Protein AF-A0A937KGA3-F1 (afdb_monomer_lite)

Radius of gyration: 34.98 Å; chains: 1; bounding box: 63×60×77 Å

Structure (mmCIF, N/CA/C/O backbone):
data_AF-A0A937KGA3-F1
#
_entry.id   AF-A0A937KGA3-F1
#
loop_
_atom_site.group_PDB
_atom_site.id
_atom_site.type_symbol
_atom_site.label_atom_id
_atom_site.label_alt_id
_atom_site.label_comp_id
_atom_site.label_asym_id
_atom_site.label_entity_id
_atom_site.label_seq_id
_atom_site.pdbx_PDB_ins_code
_atom_site.Cartn_x
_atom_site.Cartn_y
_atom_site.Cartn_z
_atom_site.occupancy
_atom_site.B_iso_or_equiv
_atom_site.auth_seq_id
_atom_site.auth_comp_id
_atom_site.auth_asym_id
_atom_site.auth_a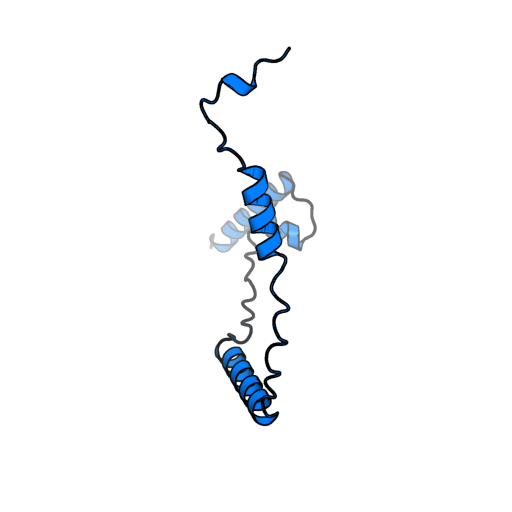tom_id
_atom_site.pdbx_PDB_model_num
ATOM 1 N N . MET A 1 1 ? -32.136 45.386 0.267 1.00 41.00 1 MET A N 1
ATOM 2 C CA . MET A 1 1 ? -32.654 44.241 1.060 1.00 41.00 1 MET A CA 1
ATOM 3 C C . MET A 1 1 ? -32.727 43.016 0.155 1.00 41.00 1 MET A C 1
ATOM 5 O O . MET A 1 1 ? -33.634 42.916 -0.659 1.00 41.00 1 MET A O 1
ATOM 9 N N . ASN A 1 2 ? -31.730 42.130 0.234 1.00 45.72 2 ASN A N 1
ATOM 10 C CA . ASN A 1 2 ? -31.515 41.051 -0.736 1.00 45.72 2 ASN A CA 1
ATOM 11 C C . ASN A 1 2 ? -32.425 39.846 -0.448 1.00 45.72 2 ASN A C 1
ATOM 13 O O . ASN A 1 2 ? -32.185 39.076 0.479 1.00 45.72 2 ASN A O 1
ATOM 17 N N . GLN A 1 3 ? -33.459 39.658 -1.269 1.00 54.62 3 GLN A N 1
ATOM 18 C CA . GLN A 1 3 ? -34.434 38.559 -1.167 1.00 54.62 3 GLN A CA 1
ATOM 19 C C . GLN A 1 3 ? -33.946 37.242 -1.814 1.00 54.62 3 GLN A C 1
ATOM 21 O O . GLN A 1 3 ? -34.737 36.461 -2.340 1.00 54.62 3 GLN A O 1
ATOM 26 N N . HIS A 1 4 ? -32.640 36.961 -1.779 1.00 51.44 4 HIS A N 1
ATOM 27 C CA . HIS A 1 4 ? -32.051 35.803 -2.470 1.00 51.44 4 HIS A CA 1
ATOM 28 C C . HIS A 1 4 ? -32.269 34.451 -1.767 1.00 51.44 4 HIS A C 1
ATOM 30 O O . HIS A 1 4 ? -32.112 33.408 -2.395 1.00 51.44 4 HIS A O 1
ATOM 36 N N . TYR A 1 5 ? -32.694 34.433 -0.501 1.00 54.69 5 TYR A N 1
ATOM 37 C CA . TYR A 1 5 ? -32.910 33.183 0.243 1.00 54.69 5 TYR A CA 1
ATOM 38 C C . TYR A 1 5 ? -34.233 32.471 -0.104 1.00 54.69 5 TYR A C 1
ATOM 40 O O . TYR A 1 5 ? -34.443 31.328 0.293 1.00 54.69 5 TYR A O 1
ATOM 48 N N . LYS A 1 6 ? -35.142 33.124 -0.844 1.00 54.78 6 LYS A N 1
ATOM 49 C CA . LYS A 1 6 ? -36.499 32.611 -1.108 1.00 54.78 6 LYS A CA 1
ATOM 50 C C . LYS A 1 6 ? -36.596 31.696 -2.340 1.00 54.78 6 LYS A C 1
ATOM 52 O O . LYS A 1 6 ? -37.641 31.093 -2.559 1.00 54.78 6 LYS A O 1
ATOM 57 N N . LYS A 1 7 ? -35.531 31.591 -3.149 1.00 56.56 7 LYS A N 1
ATOM 58 C CA . LYS A 1 7 ? -35.585 31.036 -4.517 1.00 56.56 7 LYS A CA 1
ATOM 59 C C . LYS A 1 7 ? -35.223 29.551 -4.653 1.00 56.56 7 LYS A C 1
ATOM 61 O O . LYS A 1 7 ? -35.322 29.022 -5.749 1.00 56.56 7 LYS A O 1
ATOM 66 N N . LEU A 1 8 ? -34.829 28.874 -3.572 1.00 61.16 8 LEU A N 1
ATOM 67 C CA . LEU A 1 8 ? -34.358 27.483 -3.649 1.00 61.16 8 LEU A CA 1
ATOM 68 C C . LEU A 1 8 ? -35.386 26.432 -3.208 1.00 61.16 8 LEU A C 1
ATOM 70 O O 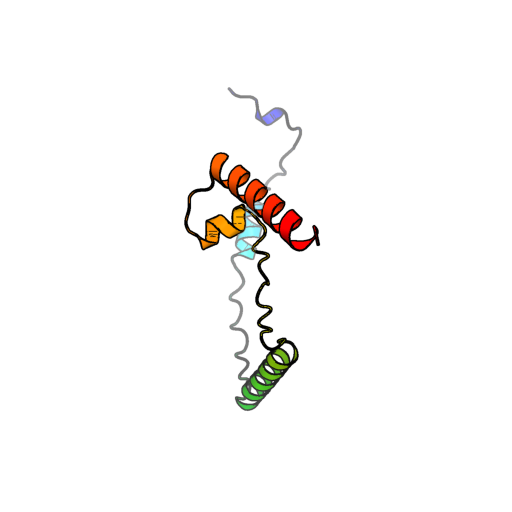. LEU A 1 8 ? -35.084 25.252 -3.285 1.00 61.16 8 LEU A O 1
ATOM 74 N N . GLY A 1 9 ? -36.584 26.807 -2.735 1.00 60.78 9 GLY A N 1
ATOM 75 C CA . GLY A 1 9 ? -37.635 25.846 -2.336 1.00 60.78 9 GLY A CA 1
ATOM 76 C C . GLY A 1 9 ? -37.280 24.916 -1.159 1.00 60.78 9 GLY A C 1
ATOM 77 O O . GLY A 1 9 ? -38.136 24.191 -0.656 1.00 60.78 9 GLY A O 1
ATOM 78 N N . LEU A 1 10 ? -36.040 24.958 -0.675 1.00 69.12 10 LEU A N 1
ATOM 79 C CA . LEU A 1 10 ? -35.532 24.120 0.397 1.00 69.12 10 LEU A CA 1
ATOM 80 C C . LEU A 1 10 ? -35.896 24.739 1.749 1.00 69.12 10 LEU A C 1
ATOM 82 O O . LEU A 1 10 ? -35.309 25.729 2.189 1.00 69.12 10 LEU A O 1
ATOM 86 N N . LYS A 1 11 ? -36.886 24.149 2.423 1.00 75.56 11 LYS A N 1
ATOM 87 C CA . LYS A 1 11 ? -37.189 24.454 3.825 1.00 75.56 11 LYS A CA 1
ATOM 88 C C . LYS A 1 11 ? -36.155 23.749 4.698 1.00 75.56 11 LYS A C 1
ATOM 90 O O . LYS A 1 11 ? -36.211 22.532 4.852 1.00 75.56 11 LYS A O 1
ATOM 95 N N . ILE A 1 12 ? -35.217 24.504 5.269 1.00 76.12 12 ILE A N 1
ATOM 96 C CA . ILE A 1 12 ? -34.294 23.960 6.271 1.00 76.12 12 ILE A CA 1
ATOM 97 C C . ILE A 1 12 ? -35.138 23.513 7.479 1.00 76.12 12 ILE A C 1
ATOM 99 O O . ILE A 1 12 ? -35.918 24.322 7.995 1.00 76.12 12 ILE A O 1
ATOM 103 N N . PRO A 1 13 ? -35.031 22.248 7.927 1.00 80.69 13 PRO A N 1
ATOM 104 C CA . PRO A 1 13 ? -35.755 21.775 9.099 1.00 80.69 13 PRO A CA 1
ATOM 105 C C . PRO A 1 13 ? -35.418 22.618 10.328 1.00 80.69 13 PRO A C 1
ATOM 107 O O . PRO A 1 13 ? -34.267 23.028 10.512 1.00 80.69 13 PRO A O 1
ATOM 110 N N . LYS A 1 14 ? -36.411 22.840 11.198 1.00 81.31 14 LYS A N 1
ATOM 111 C CA . LYS A 1 14 ? -36.164 23.471 12.499 1.00 81.31 14 LYS A CA 1
ATOM 112 C C . LYS A 1 14 ? -35.068 22.686 13.230 1.00 81.31 14 LYS A C 1
ATOM 114 O O . LYS A 1 14 ? -35.053 21.454 13.209 1.00 81.31 14 LYS A O 1
ATOM 119 N N . ASP A 1 15 ? -34.117 23.421 13.798 1.00 85.81 15 ASP A N 1
ATOM 120 C CA . ASP A 1 15 ? -33.012 22.893 14.606 1.00 85.81 15 ASP A CA 1
ATOM 121 C C . ASP A 1 15 ? -31.972 22.042 13.852 1.00 85.81 15 ASP A C 1
ATOM 123 O O . ASP A 1 15 ? -31.163 21.358 14.481 1.00 85.81 15 ASP A O 1
ATOM 127 N N . TYR A 1 16 ? -31.928 22.109 12.512 1.00 87.25 16 TYR A N 1
ATOM 128 C CA . TYR A 1 16 ? -30.939 21.384 11.698 1.00 87.25 16 TYR A CA 1
ATOM 129 C C . TYR A 1 16 ? -29.493 21.630 12.162 1.00 87.25 16 TYR A C 1
ATOM 131 O O . TYR A 1 16 ? -28.736 20.685 12.383 1.00 87.25 16 TYR A O 1
ATOM 139 N N . PHE A 1 17 ? -29.118 22.894 12.370 1.00 88.69 17 PHE A N 1
ATOM 140 C CA . PHE A 1 17 ? -27.762 23.257 12.790 1.00 88.69 17 PHE A CA 1
ATOM 141 C C . PHE A 1 17 ? -27.449 22.831 14.227 1.00 88.69 17 PHE A C 1
ATOM 143 O O . PHE A 1 17 ? -26.324 22.423 14.507 1.00 88.69 17 PHE A O 1
ATOM 150 N N . ILE A 1 18 ? -28.446 22.863 15.116 1.00 88.50 18 ILE A N 1
ATOM 151 C CA . ILE A 1 18 ? -28.297 22.444 16.515 1.00 88.50 18 ILE A CA 1
ATOM 152 C C . ILE A 1 18 ? -28.036 20.936 16.564 1.00 88.50 18 ILE A C 1
ATOM 154 O O . ILE A 1 18 ? -27.015 20.513 17.102 1.00 88.50 18 ILE A O 1
ATOM 158 N N . LYS A 1 19 ? -28.872 20.138 15.885 1.00 89.00 19 LYS A N 1
ATOM 159 C CA . LYS A 1 19 ? -28.703 18.679 15.783 1.00 89.00 19 LYS A CA 1
ATOM 160 C C . LYS A 1 19 ? -27.414 18.281 15.074 1.00 89.00 19 LYS A C 1
ATOM 162 O O . LYS A 1 19 ? -26.791 17.292 15.446 1.00 89.00 19 LYS A O 1
ATOM 167 N N . SER A 1 20 ? -27.022 19.019 14.035 1.00 87.00 20 SER A N 1
ATOM 168 C CA . SER A 1 20 ? -25.754 18.789 13.337 1.00 87.00 20 SER A CA 1
ATOM 169 C C . SER A 1 20 ? -24.573 18.988 14.288 1.00 87.00 20 SER A C 1
ATOM 171 O O . SER A 1 20 ? -23.733 18.100 14.423 1.00 87.00 20 SER A O 1
ATOM 173 N N . ARG A 1 21 ? -24.563 20.105 15.027 1.00 86.81 21 ARG A N 1
ATOM 174 C CA . ARG A 1 21 ? -23.533 20.407 16.024 1.00 86.81 21 ARG A CA 1
ATOM 175 C C . ARG A 1 21 ? -23.485 19.354 17.127 1.00 86.81 21 ARG A C 1
ATOM 177 O O . ARG A 1 21 ? -22.402 18.879 17.437 1.00 86.81 21 ARG A O 1
ATOM 184 N N . GLU A 1 22 ? -24.627 18.958 17.681 1.00 86.69 22 GLU A N 1
ATOM 185 C CA . GLU A 1 22 ? -24.702 17.910 18.708 1.00 86.69 22 GLU A CA 1
ATOM 186 C C . GLU A 1 22 ? -24.168 16.571 18.198 1.00 86.69 22 GLU A C 1
ATOM 188 O O . GLU A 1 22 ? -23.319 15.974 18.848 1.00 86.69 22 GLU A O 1
ATOM 193 N N . LYS A 1 23 ? -24.558 16.140 16.991 1.00 85.50 23 LYS A N 1
ATOM 194 C CA . LYS A 1 23 ? -24.031 14.910 16.372 1.00 85.50 23 LYS A CA 1
ATOM 195 C C . LYS A 1 23 ? -22.523 14.957 16.147 1.00 85.50 23 LYS A C 1
ATOM 197 O O . LYS A 1 23 ? -21.854 13.935 16.284 1.00 85.50 23 LYS A O 1
ATOM 202 N N . ILE A 1 24 ? -21.994 16.112 15.748 1.00 84.69 24 ILE A N 1
ATOM 203 C CA . ILE A 1 24 ? -20.554 16.306 15.558 1.00 84.69 24 ILE A CA 1
ATOM 204 C C . ILE A 1 24 ? -19.846 16.238 16.914 1.00 84.69 24 ILE A C 1
ATOM 206 O O . ILE A 1 24 ? -18.874 15.501 17.047 1.00 84.69 24 ILE A O 1
ATOM 210 N N . LEU A 1 25 ? -20.358 16.932 17.932 1.00 82.81 25 LEU A N 1
ATOM 211 C CA . LEU A 1 25 ? -19.789 16.926 19.279 1.00 82.81 25 LEU A CA 1
ATOM 212 C C . LEU A 1 25 ? -19.855 15.542 19.934 1.00 82.81 25 LEU A C 1
ATOM 214 O O . LEU A 1 25 ? -18.867 15.138 20.532 1.00 82.81 25 LEU A O 1
ATOM 218 N N . ASP A 1 26 ? -20.933 14.780 19.758 1.00 80.75 26 ASP A N 1
ATOM 219 C CA . ASP A 1 26 ? -21.042 13.391 20.233 1.00 80.75 26 ASP A CA 1
ATOM 220 C C . ASP A 1 26 ? -20.032 12.463 19.548 1.00 80.75 26 ASP A C 1
ATOM 222 O O . ASP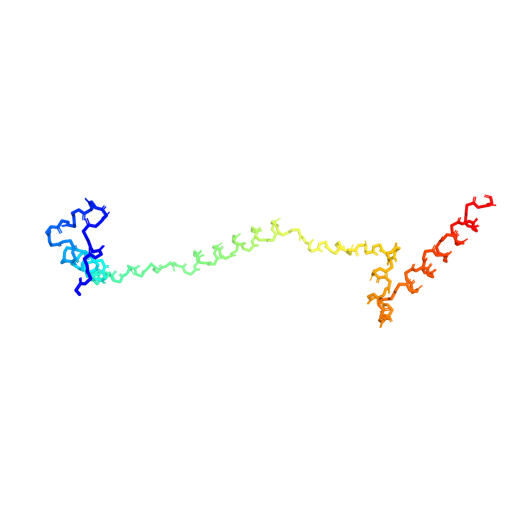 A 1 26 ? -19.454 11.582 20.186 1.00 80.75 26 ASP A O 1
ATOM 226 N N . LYS A 1 27 ? -19.777 12.669 18.249 1.00 77.19 27 LYS A N 1
ATOM 227 C CA . LYS A 1 27 ? -18.743 11.925 17.517 1.00 77.19 27 LYS A CA 1
ATOM 228 C C . LYS A 1 27 ? -17.329 12.317 17.926 1.00 77.19 27 LYS A C 1
ATOM 230 O O . LYS A 1 27 ? -16.460 11.455 17.901 1.00 77.19 27 LYS A O 1
ATOM 235 N N . ILE A 1 28 ? -17.087 13.585 18.259 1.00 74.50 28 ILE A N 1
ATOM 236 C CA . ILE A 1 28 ? -15.779 14.072 18.729 1.00 74.50 28 ILE A CA 1
ATOM 237 C C . ILE A 1 28 ? -15.541 13.637 20.174 1.00 74.50 28 ILE A C 1
ATOM 239 O O . ILE A 1 28 ? -14.428 13.249 20.527 1.00 74.50 28 ILE A O 1
ATOM 243 N N . ASN A 1 29 ? -16.590 13.625 20.995 1.00 61.22 29 ASN A N 1
ATOM 244 C CA . ASN A 1 29 ? -16.585 13.127 22.362 1.00 61.22 29 ASN A CA 1
ATOM 245 C C . ASN A 1 29 ? -16.634 11.594 22.370 1.00 61.22 29 ASN A C 1
ATOM 247 O O . ASN A 1 29 ? -17.434 10.978 23.077 1.00 61.22 29 ASN A O 1
ATOM 251 N N . ILE A 1 30 ? -15.751 10.987 21.563 1.00 59.22 30 ILE A N 1
ATOM 252 C CA . ILE A 1 30 ? -15.328 9.594 21.619 1.00 59.22 30 ILE A CA 1
ATOM 253 C C . ILE A 1 30 ? -15.064 9.321 23.090 1.00 59.22 30 ILE A C 1
ATOM 255 O O . ILE A 1 30 ? -13.995 9.656 23.602 1.00 59.22 30 ILE A O 1
ATOM 259 N N . LYS A 1 31 ? -16.075 8.767 23.775 1.00 58.84 31 LYS A N 1
ATOM 260 C CA . LYS A 1 31 ? -15.996 8.258 25.139 1.00 58.84 31 LYS A CA 1
ATOM 261 C C . LYS A 1 31 ? -14.626 7.643 25.276 1.00 58.84 31 LYS A C 1
ATOM 263 O O . LYS A 1 31 ? -14.399 6.628 24.619 1.00 58.84 31 LYS A O 1
ATOM 268 N N . LYS A 1 32 ? -13.756 8.323 26.041 1.00 59.06 32 LYS A N 1
ATOM 269 C CA . LYS A 1 32 ? -12.380 7.955 26.390 1.00 59.06 32 LYS A CA 1
ATOM 270 C C . LYS A 1 32 ? -12.165 6.500 26.028 1.00 59.06 32 LYS A C 1
ATOM 272 O O . LYS A 1 32 ? -12.577 5.627 26.795 1.00 59.06 32 LYS A O 1
ATOM 277 N N . LYS A 1 33 ? -11.695 6.255 24.798 1.00 57.28 33 LYS A N 1
ATOM 278 C CA . LYS A 1 33 ? -11.570 4.905 24.251 1.00 57.28 33 LYS A CA 1
ATOM 279 C C . LYS A 1 33 ? -10.685 4.209 25.273 1.00 57.28 33 LYS A C 1
ATOM 281 O O . LYS A 1 33 ? -9.533 4.614 25.422 1.00 57.28 33 LYS A O 1
ATOM 286 N N . LYS A 1 34 ? -11.265 3.316 26.095 1.00 62.75 34 LYS A N 1
ATOM 287 C CA . LYS A 1 34 ? -10.519 2.608 27.145 1.00 62.75 34 LYS A CA 1
AT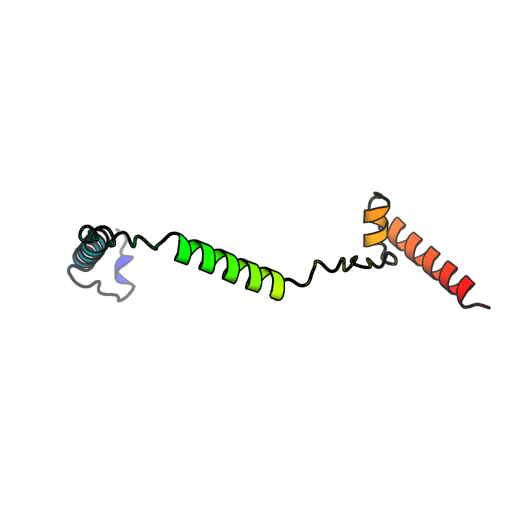OM 288 C C . LYS A 1 34 ? -9.237 2.139 26.469 1.00 62.75 34 LYS A C 1
ATOM 290 O O . LYS A 1 34 ? -9.377 1.596 25.366 1.00 62.75 34 LYS A O 1
ATOM 295 N N . PRO A 1 35 ? -8.046 2.422 27.032 1.00 59.94 35 PRO A N 1
ATOM 296 C CA . PRO A 1 35 ? -6.799 2.094 26.360 1.00 59.94 35 PRO A CA 1
ATOM 297 C C . PRO A 1 35 ? -6.926 0.648 25.913 1.00 59.94 35 PRO A C 1
ATOM 299 O O . PRO A 1 35 ? -7.235 -0.223 26.733 1.00 59.94 35 PRO A O 1
ATOM 302 N N . SER A 1 36 ? -6.857 0.438 24.595 1.00 62.25 36 SER A N 1
ATOM 303 C CA . SER A 1 36 ? -6.980 -0.888 24.009 1.00 62.25 36 SER A CA 1
ATOM 304 C C . SER A 1 36 ? -6.044 -1.778 24.803 1.00 62.25 36 SER A C 1
ATOM 306 O O . SER A 1 36 ? -4.871 -1.424 24.951 1.00 62.25 36 SER A O 1
ATOM 308 N N . LYS A 1 37 ? -6.600 -2.840 25.398 1.00 61.22 37 LYS A N 1
ATOM 309 C CA . LYS A 1 37 ? -5.883 -3.829 26.206 1.00 61.22 37 LYS A CA 1
ATOM 310 C C . LYS A 1 37 ? -4.507 -4.018 25.564 1.00 61.22 37 LYS A C 1
ATOM 312 O O . LYS A 1 37 ? -4.452 -4.350 24.383 1.00 61.22 37 LYS A O 1
ATOM 317 N N . LYS A 1 38 ? -3.423 -3.669 26.273 1.00 62.44 38 LYS A N 1
ATOM 318 C CA . LYS A 1 38 ? -2.067 -3.853 25.743 1.00 62.44 38 LYS A CA 1
ATOM 319 C C . LYS A 1 38 ? -1.927 -5.347 25.474 1.00 62.44 38 LYS A C 1
ATOM 321 O O . LYS A 1 38 ? -1.810 -6.130 26.414 1.00 62.44 38 LYS A O 1
ATOM 326 N N . ASN A 1 39 ? -2.047 -5.742 24.210 1.00 61.16 39 ASN A N 1
ATOM 327 C CA . ASN A 1 39 ? -1.793 -7.108 23.801 1.00 61.16 39 ASN A CA 1
ATOM 328 C C . ASN A 1 39 ? -0.284 -7.289 23.906 1.00 61.16 39 ASN A C 1
ATOM 330 O O . ASN A 1 39 ? 0.469 -6.904 23.015 1.00 61.16 39 ASN A O 1
ATOM 334 N N . ASN A 1 40 ? 0.150 -7.813 25.049 1.00 63.66 40 ASN A N 1
ATOM 335 C CA . ASN A 1 40 ? 1.517 -8.253 25.253 1.00 63.66 40 ASN A CA 1
ATOM 336 C C . ASN A 1 40 ? 1.680 -9.550 24.460 1.00 63.66 40 ASN A C 1
ATOM 338 O O . ASN A 1 40 ? 1.517 -10.645 24.996 1.00 63.66 40 ASN A O 1
ATOM 342 N N . TYR A 1 41 ? 1.907 -9.427 23.155 1.00 65.44 41 TYR A N 1
ATOM 343 C CA . TYR A 1 41 ? 2.312 -10.569 22.353 1.00 65.44 41 TYR A CA 1
ATOM 344 C C . TYR A 1 41 ? 3.665 -11.050 22.871 1.00 65.44 41 TYR A C 1
ATOM 346 O O . TYR A 1 41 ? 4.563 -10.246 23.124 1.00 65.44 41 TYR A O 1
ATOM 354 N N . SER A 1 42 ? 3.794 -12.361 23.075 1.00 73.19 42 SER A N 1
ATOM 355 C CA . SER A 1 42 ? 5.077 -12.943 23.462 1.00 73.19 42 SER A CA 1
ATOM 356 C C . SER A 1 42 ? 6.118 -12.618 22.392 1.00 73.19 42 SER A C 1
ATOM 358 O O . SER A 1 42 ? 5.812 -12.663 21.199 1.00 73.19 42 SER A O 1
ATOM 360 N N . TYR A 1 43 ? 7.347 -12.317 22.814 1.00 78.56 43 TYR A N 1
ATOM 361 C CA . TYR A 1 43 ? 8.467 -11.999 21.924 1.00 78.56 43 TYR A CA 1
ATOM 362 C C . TYR A 1 43 ? 8.637 -13.049 20.811 1.00 78.56 43 TYR A C 1
ATOM 364 O O . TYR A 1 43 ? 8.879 -12.705 19.657 1.00 78.56 43 TYR A O 1
ATOM 372 N N . TYR A 1 44 ? 8.381 -14.320 21.132 1.00 83.25 44 TYR A N 1
ATOM 373 C CA . TYR A 1 44 ? 8.414 -15.428 20.178 1.00 83.25 44 TYR A CA 1
ATOM 374 C C . TYR A 1 44 ? 7.381 -15.303 19.049 1.00 83.25 44 TYR A C 1
ATOM 376 O O . TYR A 1 44 ? 7.699 -15.604 17.902 1.00 83.25 44 TYR A O 1
ATOM 384 N N . PHE A 1 45 ? 6.167 -14.818 19.335 1.00 82.06 45 PHE A N 1
ATOM 385 C CA . PHE A 1 45 ? 5.152 -14.599 18.296 1.00 82.06 45 PHE A CA 1
ATOM 386 C C . PHE A 1 45 ? 5.545 -13.461 17.354 1.00 82.06 45 PHE A C 1
ATOM 388 O O . PHE A 1 45 ? 5.334 -13.567 16.150 1.00 82.06 45 PHE A O 1
ATOM 395 N N . LEU A 1 46 ? 6.153 -12.397 17.886 1.00 84.81 46 LEU A N 1
ATOM 396 C CA . LEU A 1 46 ? 6.649 -11.287 17.071 1.00 84.81 46 LEU A CA 1
ATOM 397 C C . LEU A 1 46 ? 7.822 -11.723 16.184 1.00 84.81 46 LEU A C 1
ATOM 399 O O . LEU A 1 46 ? 7.858 -11.373 15.008 1.00 84.81 46 LEU A O 1
ATOM 403 N N . ALA A 1 47 ? 8.736 -12.535 16.720 1.00 88.25 47 ALA A N 1
ATOM 404 C CA . ALA A 1 47 ? 9.853 -13.088 15.960 1.00 88.25 47 ALA A CA 1
ATOM 405 C C . ALA A 1 47 ? 9.377 -14.004 14.820 1.00 88.25 47 ALA A C 1
ATOM 407 O O . ALA A 1 47 ? 9.835 -13.864 13.688 1.00 88.25 47 ALA A O 1
ATOM 408 N N . MET A 1 48 ? 8.413 -14.894 15.085 1.00 88.56 48 MET A N 1
ATOM 409 C CA . MET A 1 48 ? 7.849 -15.759 14.042 1.00 88.56 48 MET A CA 1
ATOM 410 C C . MET A 1 48 ? 7.096 -14.967 12.972 1.00 88.56 48 MET A C 1
ATOM 412 O O . MET A 1 48 ? 7.222 -15.274 11.789 1.00 88.56 48 MET A O 1
ATOM 416 N N . ALA A 1 49 ? 6.364 -13.917 13.356 1.00 90.62 49 ALA A N 1
ATOM 417 C CA . ALA A 1 49 ? 5.702 -13.038 12.396 1.00 90.62 49 ALA A CA 1
ATOM 418 C C . ALA A 1 49 ? 6.711 -12.308 11.494 1.00 90.62 49 ALA A C 1
ATOM 420 O O . ALA A 1 49 ? 6.500 -12.224 10.288 1.00 90.62 49 ALA A O 1
ATOM 421 N N . ALA A 1 50 ? 7.824 -11.826 12.053 1.00 89.69 50 ALA A N 1
ATOM 422 C CA . ALA A 1 50 ? 8.876 -11.166 11.283 1.00 89.69 50 ALA A CA 1
ATOM 423 C C . ALA A 1 50 ? 9.538 -12.114 10.269 1.00 89.69 50 ALA A C 1
ATOM 425 O O . ALA A 1 50 ? 9.730 -11.730 9.117 1.00 89.69 50 ALA A O 1
ATOM 426 N N . LEU A 1 51 ? 9.826 -13.360 10.668 1.00 92.75 51 LEU A N 1
ATOM 427 C CA . LEU A 1 51 ? 10.357 -14.381 9.758 1.00 92.75 51 LEU A CA 1
ATOM 428 C C . LEU A 1 51 ? 9.370 -14.717 8.638 1.00 92.75 51 LEU A C 1
ATOM 430 O O . LEU A 1 51 ? 9.772 -14.817 7.484 1.00 92.75 51 LEU A O 1
ATOM 434 N N . PHE A 1 52 ? 8.084 -14.850 8.964 1.00 91.94 52 PHE A N 1
ATOM 435 C CA . PHE A 1 52 ? 7.046 -15.132 7.975 1.00 91.94 52 PHE A CA 1
ATOM 436 C C . PHE A 1 52 ? 6.910 -13.998 6.952 1.00 91.94 52 PHE A C 1
ATOM 438 O O . PHE A 1 52 ? 6.923 -14.249 5.752 1.00 91.94 52 PHE A O 1
ATOM 445 N N . ILE A 1 53 ? 6.846 -12.747 7.415 1.00 90.12 53 ILE A N 1
ATOM 446 C CA . ILE A 1 53 ? 6.778 -11.571 6.537 1.00 90.12 53 ILE A CA 1
ATOM 447 C C . ILE A 1 53 ? 8.038 -11.474 5.671 1.00 90.12 53 ILE A C 1
ATOM 449 O O . ILE A 1 53 ? 7.930 -11.253 4.470 1.00 90.12 53 ILE A O 1
ATOM 453 N N . GLY A 1 54 ? 9.223 -11.686 6.250 1.00 87.69 54 GLY A N 1
ATOM 454 C CA . GLY A 1 54 ? 10.480 -11.700 5.501 1.00 87.69 54 GLY A CA 1
ATOM 455 C C . GLY A 1 54 ? 10.517 -12.791 4.429 1.00 87.69 54 GLY A C 1
ATOM 456 O O . GLY A 1 54 ? 10.940 -12.525 3.312 1.00 87.69 54 GLY A O 1
ATOM 457 N N . ALA A 1 55 ? 10.020 -13.991 4.734 1.00 86.25 55 ALA A N 1
ATOM 458 C CA . ALA A 1 55 ? 9.946 -15.091 3.776 1.00 86.25 55 ALA A CA 1
ATOM 459 C C . ALA A 1 55 ? 8.971 -14.801 2.627 1.00 86.25 55 ALA A C 1
ATOM 461 O O . ALA A 1 55 ? 9.311 -15.067 1.481 1.00 86.25 55 ALA A O 1
ATOM 462 N N . VAL A 1 56 ? 7.800 -14.221 2.913 1.00 85.00 56 VAL A N 1
ATOM 463 C CA . VAL A 1 56 ? 6.836 -13.800 1.879 1.00 85.00 56 VAL A CA 1
ATOM 464 C C . VAL A 1 56 ? 7.438 -12.708 1.001 1.00 85.00 56 VAL A C 1
ATOM 466 O O . VAL A 1 56 ? 7.398 -12.823 -0.215 1.00 85.00 56 VAL A O 1
ATOM 469 N N . ILE A 1 57 ? 8.072 -11.694 1.598 1.00 81.50 57 ILE A N 1
ATOM 470 C CA . ILE A 1 57 ? 8.738 -10.627 0.841 1.00 81.50 57 ILE A CA 1
ATOM 471 C C . ILE A 1 57 ? 9.840 -11.200 -0.047 1.00 81.50 57 ILE A C 1
ATOM 473 O O . ILE A 1 57 ? 9.916 -10.806 -1.197 1.00 81.50 57 ILE A O 1
ATOM 477 N N . LEU A 1 58 ? 10.672 -12.120 0.448 1.00 78.31 58 LEU A N 1
ATOM 478 C CA . LEU A 1 58 ? 11.741 -12.737 -0.346 1.00 78.31 58 LEU A CA 1
ATOM 479 C C . LEU A 1 58 ? 11.223 -13.696 -1.422 1.00 78.31 58 LEU A C 1
ATOM 481 O O . LEU A 1 58 ? 11.881 -13.860 -2.442 1.00 78.31 58 LEU A O 1
ATOM 485 N N . TYR A 1 59 ? 10.084 -14.345 -1.188 1.00 77.38 59 TYR A N 1
ATOM 486 C CA . TYR A 1 59 ? 9.452 -15.234 -2.158 1.00 77.38 59 TYR A CA 1
ATOM 487 C C . TYR A 1 59 ? 8.761 -14.452 -3.282 1.00 77.38 59 TYR A C 1
ATOM 489 O O . TYR A 1 59 ? 8.877 -14.824 -4.446 1.00 77.38 59 TYR A O 1
ATOM 497 N N . ASP A 1 60 ? 8.081 -13.357 -2.934 1.00 68.25 60 ASP A N 1
ATOM 498 C CA . ASP A 1 60 ? 7.351 -12.504 -3.876 1.00 68.25 60 ASP A CA 1
ATOM 499 C C . ASP A 1 60 ? 8.224 -11.406 -4.496 1.00 68.25 60 ASP A C 1
ATOM 501 O O . ASP A 1 60 ? 7.804 -10.787 -5.473 1.00 68.25 60 ASP A O 1
ATOM 505 N N . PHE A 1 61 ? 9.424 -11.135 -3.967 1.00 60.44 61 PHE A N 1
ATOM 506 C CA . PHE A 1 61 ? 10.383 -10.283 -4.663 1.00 60.44 61 PHE A CA 1
ATOM 507 C C . PHE A 1 61 ? 10.950 -11.076 -5.839 1.00 60.44 61 PHE A C 1
ATOM 509 O O . PHE A 1 61 ? 11.744 -11.997 -5.616 1.00 60.44 61 PHE A O 1
ATOM 516 N N . PRO A 1 62 ? 10.652 -10.707 -7.100 1.00 61.31 62 PRO A N 1
ATOM 517 C CA . PRO A 1 62 ? 11.583 -11.036 -8.154 1.00 61.31 62 PRO A CA 1
ATOM 518 C C . PRO A 1 62 ? 12.888 -10.360 -7.737 1.00 61.31 62 PRO A C 1
ATOM 520 O O . PRO A 1 62 ? 12.948 -9.134 -7.613 1.00 61.31 62 PRO A O 1
ATOM 523 N N . PHE A 1 63 ? 13.899 -11.171 -7.416 1.00 56.72 63 PHE A N 1
ATOM 524 C CA . PHE A 1 63 ? 15.291 -10.746 -7.344 1.00 56.72 63 PHE A CA 1
ATOM 525 C C . PHE A 1 63 ? 15.475 -9.712 -8.442 1.00 56.72 63 PHE A C 1
ATOM 527 O O . PHE A 1 63 ? 15.131 -10.050 -9.572 1.00 56.72 63 PHE A O 1
ATOM 534 N N . ILE A 1 64 ? 15.837 -8.472 -8.078 1.00 56.22 64 ILE A N 1
ATOM 535 C CA . ILE A 1 64 ? 15.916 -7.315 -8.977 1.00 56.22 64 ILE A CA 1
ATOM 536 C C . ILE A 1 64 ? 16.518 -7.818 -10.278 1.00 56.22 64 ILE A C 1
ATOM 538 O O . ILE A 1 64 ? 17.726 -8.021 -10.374 1.00 56.22 64 ILE A O 1
ATOM 542 N N . ASN A 1 65 ? 15.652 -8.106 -11.251 1.00 54.44 65 ASN A N 1
ATOM 543 C CA . ASN A 1 65 ? 16.109 -8.260 -12.599 1.00 54.44 65 ASN A CA 1
ATOM 544 C C . ASN A 1 65 ? 16.581 -6.848 -12.859 1.00 54.44 65 ASN A C 1
ATOM 546 O O . ASN A 1 65 ? 15.778 -5.911 -12.916 1.00 54.44 65 ASN A O 1
ATOM 550 N N . GLU A 1 66 ? 17.891 -6.694 -12.966 1.00 57.69 66 GLU A N 1
ATOM 551 C CA . GLU A 1 66 ? 18.452 -5.749 -13.901 1.00 57.69 66 GLU A CA 1
ATOM 552 C C . GLU A 1 66 ? 17.863 -6.116 -15.271 1.00 57.69 66 GLU A C 1
ATOM 554 O O . GLU A 1 66 ? 18.530 -6.633 -16.158 1.00 57.69 66 GLU A O 1
ATOM 559 N N . ASN A 1 67 ? 16.570 -5.849 -15.463 1.00 55.50 67 ASN A N 1
ATOM 560 C CA . ASN A 1 67 ? 16.085 -5.380 -16.729 1.00 55.50 67 ASN A CA 1
ATOM 561 C C . ASN A 1 67 ? 16.807 -4.046 -16.857 1.00 55.50 67 ASN A C 1
ATOM 563 O O . ASN A 1 67 ? 16.274 -2.998 -16.485 1.00 55.50 67 ASN A O 1
ATOM 567 N N . LEU A 1 68 ? 18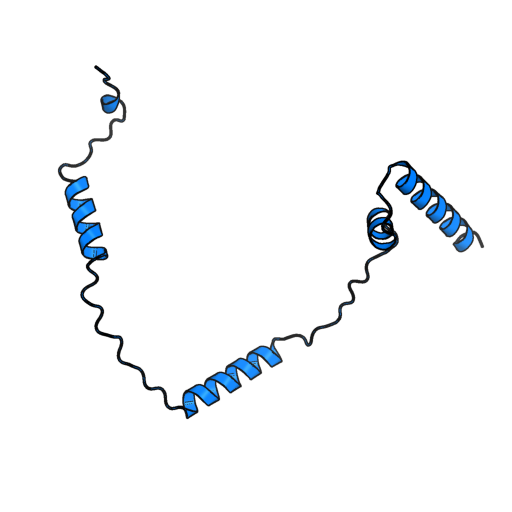.073 -4.117 -17.282 1.00 58.50 68 LEU A N 1
ATOM 568 C CA . LEU A 1 68 ? 18.705 -3.058 -18.028 1.00 58.50 68 LEU A CA 1
ATOM 569 C C . LEU A 1 68 ? 17.619 -2.671 -19.012 1.00 58.50 68 LEU A C 1
ATOM 571 O O . LEU A 1 68 ? 17.210 -3.482 -19.843 1.00 58.50 68 LEU A O 1
ATOM 575 N N . ILE A 1 69 ? 17.014 -1.510 -18.778 1.00 60.50 69 ILE A N 1
ATOM 576 C CA . ILE A 1 69 ? 16.115 -0.934 -19.752 1.00 60.50 69 ILE A CA 1
ATOM 577 C C . ILE A 1 69 ? 17.028 -0.826 -20.963 1.00 60.50 69 ILE A C 1
ATOM 579 O O . ILE A 1 69 ? 17.997 -0.070 -20.930 1.00 60.50 69 ILE A O 1
ATOM 583 N N . GLU A 1 70 ? 16.827 -1.697 -21.945 1.00 60.19 70 GLU A N 1
ATOM 584 C CA . GLU A 1 70 ? 17.548 -1.634 -23.201 1.00 60.19 70 GLU A CA 1
ATOM 585 C C . GLU A 1 70 ? 16.968 -0.400 -23.880 1.00 60.19 70 GLU A C 1
ATOM 587 O O . GLU A 1 70 ? 15.923 -0.437 -24.530 1.00 60.19 70 GLU A O 1
ATOM 592 N N . ILE A 1 71 ? 17.530 0.755 -23.520 1.00 62.59 71 ILE A N 1
ATOM 593 C CA . ILE A 1 71 ? 17.106 2.029 -24.060 1.00 62.59 71 ILE A CA 1
ATOM 594 C C . ILE A 1 71 ? 17.586 1.997 -25.500 1.00 62.59 71 ILE A C 1
ATOM 596 O O . ILE A 1 71 ? 18.787 2.073 -25.756 1.00 62.59 71 ILE A O 1
ATOM 600 N N . ASP A 1 72 ? 16.640 1.851 -26.422 1.00 65.25 72 ASP A N 1
ATOM 601 C CA . ASP A 1 72 ? 16.914 1.965 -27.843 1.00 65.25 72 ASP A CA 1
ATOM 602 C C . ASP A 1 72 ? 17.473 3.366 -28.119 1.00 65.25 72 ASP A C 1
ATOM 604 O O . ASP A 1 72 ? 16.760 4.376 -28.079 1.00 65.25 72 ASP A O 1
ATOM 608 N N . SER A 1 73 ? 18.785 3.428 -28.335 1.00 65.56 73 SER A N 1
ATOM 609 C CA . SER A 1 73 ? 19.504 4.658 -28.641 1.00 65.56 73 SER A CA 1
ATOM 610 C C . SER A 1 73 ? 19.224 5.158 -30.057 1.00 65.56 73 SER A C 1
ATOM 612 O O . SER A 1 73 ? 19.657 6.257 -30.394 1.00 65.56 73 SER A O 1
ATOM 614 N N . ASN A 1 74 ? 18.466 4.417 -30.876 1.00 73.56 74 ASN A N 1
ATOM 615 C CA . ASN A 1 74 ? 18.053 4.828 -32.222 1.00 73.56 74 ASN A CA 1
ATOM 616 C C . ASN A 1 74 ? 16.867 5.806 -32.200 1.00 73.56 74 ASN A C 1
ATOM 618 O O . ASN A 1 74 ? 15.980 5.770 -33.051 1.00 73.56 74 ASN A O 1
ATOM 622 N N . SER A 1 75 ? 16.842 6.692 -31.211 1.00 79.19 75 SER A N 1
ATOM 623 C CA . SER A 1 75 ? 15.877 7.775 -31.108 1.00 79.19 75 SER A CA 1
ATOM 624 C C . SER A 1 75 ? 16.635 9.084 -30.932 1.00 79.19 75 SER A C 1
ATOM 626 O O . SER A 1 75 ? 17.444 9.171 -30.005 1.00 79.19 75 SER A O 1
ATOM 628 N N . PRO A 1 76 ? 16.336 10.124 -31.734 1.00 76.31 76 PRO A N 1
ATOM 629 C CA . PRO A 1 76 ? 17.020 11.413 -31.633 1.00 76.31 76 PRO A CA 1
ATOM 630 C C . PRO A 1 76 ? 16.842 12.050 -30.247 1.00 76.31 76 PRO A C 1
ATOM 632 O O . PRO A 1 76 ? 17.695 12.783 -29.770 1.00 76.31 76 PRO A O 1
ATOM 635 N N . ILE A 1 77 ? 15.741 11.737 -29.556 1.00 81.50 77 ILE A N 1
ATOM 636 C CA . ILE A 1 77 ? 15.459 12.240 -28.205 1.00 81.50 77 ILE A CA 1
ATOM 637 C C . ILE A 1 77 ? 16.369 11.555 -27.175 1.00 81.50 77 ILE A C 1
ATOM 639 O O . ILE A 1 77 ? 16.871 12.183 -26.242 1.00 81.50 77 ILE A O 1
ATOM 643 N N . ILE A 1 78 ? 16.587 10.251 -27.331 1.00 81.12 78 ILE A N 1
ATOM 644 C CA . ILE A 1 78 ? 17.443 9.481 -26.429 1.00 81.12 78 ILE A CA 1
ATOM 645 C C . ILE A 1 78 ? 18.914 9.811 -26.685 1.00 81.12 78 ILE A C 1
ATOM 647 O O . ILE A 1 78 ? 19.665 9.978 -25.725 1.00 81.12 78 ILE A O 1
ATOM 651 N N . SER A 1 79 ? 19.317 9.963 -27.949 1.00 74.94 79 SER A N 1
ATOM 652 C CA . SER A 1 79 ? 20.691 10.320 -28.304 1.00 74.94 79 SER A CA 1
ATOM 653 C C . SER A 1 79 ? 21.083 11.677 -27.720 1.00 74.94 79 SER A C 1
ATOM 655 O O . SER A 1 79 ? 22.137 11.757 -27.096 1.00 74.94 79 SER A O 1
ATOM 657 N N . THR A 1 80 ? 20.208 12.691 -27.776 1.00 77.81 80 THR A N 1
ATOM 658 C CA . THR A 1 80 ? 20.465 13.991 -27.122 1.00 77.81 80 THR A CA 1
ATOM 659 C C . THR A 1 80 ? 20.576 13.906 -25.607 1.00 77.81 80 THR A C 1
ATOM 661 O O . THR A 1 80 ? 21.394 14.591 -24.999 1.00 77.81 80 THR A O 1
ATOM 664 N N . LEU A 1 81 ? 19.769 13.052 -24.968 1.00 79.19 81 LEU A N 1
ATOM 665 C CA . LEU A 1 81 ? 19.828 12.859 -23.518 1.00 79.19 81 LEU A CA 1
ATOM 666 C C . LEU A 1 81 ? 21.162 12.234 -23.086 1.00 79.19 81 LEU A C 1
ATOM 668 O O . LEU A 1 81 ? 21.629 12.509 -21.983 1.00 79.19 81 LEU A O 1
ATOM 672 N N . ILE A 1 82 ? 21.765 11.408 -23.946 1.00 80.25 82 ILE A N 1
ATOM 673 C CA . ILE A 1 82 ? 23.065 10.771 -23.710 1.00 80.25 82 ILE A CA 1
ATOM 674 C C . ILE A 1 82 ? 24.223 11.712 -24.076 1.00 80.25 82 ILE A C 1
ATOM 676 O O . ILE A 1 82 ? 25.187 11.791 -23.314 1.00 80.25 82 ILE A O 1
ATOM 680 N N . SER A 1 83 ? 24.152 12.423 -25.209 1.0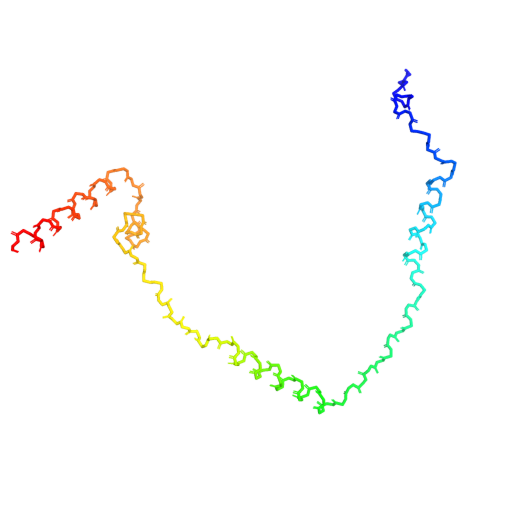0 78.88 83 SER A N 1
ATOM 681 C CA . SER A 1 83 ? 25.216 13.334 -25.663 1.00 78.88 83 SER A CA 1
ATOM 682 C C . SER A 1 83 ? 25.267 14.636 -24.859 1.00 78.88 83 SER A C 1
ATOM 684 O O . SER A 1 83 ? 26.320 15.268 -24.778 1.00 78.88 83 SER A O 1
ATOM 686 N N . GLY A 1 84 ? 24.158 15.014 -24.213 1.00 74.44 84 GLY A N 1
ATOM 687 C CA . GLY A 1 84 ? 24.030 16.278 -23.488 1.00 74.44 84 GLY A CA 1
ATOM 688 C C . GLY A 1 84 ? 23.868 17.489 -24.409 1.00 74.44 84 GLY A C 1
ATOM 689 O O . GLY A 1 84 ? 24.023 18.621 -23.954 1.00 74.44 84 GLY A O 1
ATOM 690 N N . GLU A 1 85 ? 23.578 17.258 -25.688 1.00 74.69 85 GLU A N 1
ATOM 691 C CA . GLU A 1 85 ? 23.321 18.299 -26.681 1.00 74.69 85 GLU A CA 1
ATOM 692 C C . GLU A 1 85 ? 21.860 18.759 -26.627 1.00 74.69 85 GLU A C 1
ATOM 694 O O . GLU A 1 85 ? 20.950 18.012 -26.256 1.00 74.69 85 GLU A O 1
ATOM 699 N N . GLU A 1 86 ? 21.621 20.020 -26.985 1.00 77.62 86 GLU A N 1
ATOM 700 C CA . GLU A 1 86 ? 20.269 20.571 -27.032 1.00 77.62 86 GLU A CA 1
ATOM 701 C C . GLU A 1 86 ? 19.497 20.010 -28.234 1.00 77.62 86 GLU A C 1
ATOM 703 O O . GLU A 1 86 ? 19.983 20.018 -29.364 1.00 77.62 86 GLU A O 1
ATOM 708 N N . ILE A 1 87 ? 18.261 19.556 -27.996 1.00 83.38 87 ILE A N 1
ATOM 709 C CA . ILE A 1 87 ? 17.369 19.081 -29.060 1.00 83.38 87 ILE A CA 1
ATOM 710 C C . ILE A 1 87 ? 16.953 20.275 -29.923 1.00 83.38 87 ILE A C 1
ATOM 712 O O . ILE A 1 87 ? 16.150 21.108 -29.494 1.00 83.38 87 ILE A O 1
ATOM 716 N N . THR A 1 88 ? 17.464 20.330 -31.151 1.00 86.62 88 THR A N 1
ATOM 717 C CA . THR A 1 88 ? 17.059 21.291 -32.184 1.00 86.62 88 THR A CA 1
ATOM 718 C C . THR A 1 88 ? 16.514 20.565 -33.411 1.00 86.62 88 THR A C 1
ATOM 720 O O . THR A 1 88 ? 16.802 19.389 -33.639 1.00 86.62 88 THR A O 1
ATOM 723 N N . ASP A 1 89 ? 15.730 21.271 -34.226 1.00 83.06 89 ASP A N 1
ATOM 724 C CA . ASP A 1 89 ? 15.208 20.715 -35.481 1.00 83.06 89 ASP A CA 1
ATOM 725 C C . ASP A 1 89 ? 16.347 20.277 -36.421 1.00 83.06 89 ASP A C 1
ATOM 727 O O . ASP A 1 89 ? 16.232 19.262 -37.103 1.00 83.06 89 ASP A O 1
ATOM 731 N N . GLU A 1 90 ? 17.464 21.010 -36.414 1.00 83.31 90 GLU A N 1
ATOM 732 C CA . GLU A 1 90 ? 18.670 20.699 -37.189 1.00 83.31 90 GLU A CA 1
ATOM 733 C C . GLU A 1 90 ? 19.308 19.378 -36.740 1.00 83.31 90 GLU A C 1
ATOM 735 O O . GLU A 1 90 ? 19.542 18.501 -37.570 1.00 83.31 90 GLU A O 1
ATOM 740 N N . TYR A 1 91 ? 19.463 19.182 -35.427 1.00 84.31 91 TYR A N 1
ATOM 741 C CA . TYR A 1 91 ? 19.995 17.945 -34.854 1.00 84.31 91 TYR A CA 1
ATOM 742 C C . TYR A 1 91 ? 19.137 16.718 -35.203 1.00 84.31 91 TYR A C 1
ATOM 744 O O . TYR A 1 91 ? 19.649 15.657 -35.559 1.00 84.31 91 TYR A O 1
ATOM 752 N N . ILE A 1 92 ? 17.807 16.850 -35.134 1.00 84.12 92 ILE A N 1
ATOM 753 C CA . ILE A 1 92 ? 16.888 15.749 -35.460 1.00 84.12 92 ILE A CA 1
ATOM 754 C C . ILE A 1 92 ? 17.035 15.343 -36.934 1.00 84.12 92 ILE A C 1
ATOM 756 O O . ILE A 1 92 ? 17.027 14.152 -37.252 1.00 84.12 92 ILE A O 1
ATOM 760 N N . ILE A 1 93 ? 17.164 16.318 -37.838 1.00 85.44 93 ILE A N 1
ATOM 761 C CA . ILE A 1 93 ? 17.332 16.070 -39.276 1.00 85.44 93 ILE A CA 1
ATOM 762 C C . ILE A 1 93 ? 18.677 15.393 -39.559 1.00 85.44 93 ILE A C 1
ATOM 764 O O . ILE A 1 93 ? 18.723 14.450 -40.355 1.00 85.44 93 ILE A O 1
ATOM 768 N N . GLU A 1 94 ? 19.751 15.837 -38.909 1.00 83.62 94 GLU A N 1
ATOM 769 C CA . GLU A 1 94 ? 21.086 15.246 -39.030 1.00 83.62 94 GLU A CA 1
ATOM 770 C C . GLU A 1 94 ? 21.087 13.779 -38.578 1.00 83.62 94 GLU A C 1
ATOM 772 O O . GLU A 1 94 ? 21.463 12.902 -39.355 1.00 83.62 94 GLU A O 1
ATOM 777 N N . PHE A 1 95 ? 20.517 13.481 -37.407 1.00 84.19 95 PHE A N 1
ATOM 778 C CA . PHE A 1 95 ? 20.395 12.118 -36.879 1.00 84.19 95 PHE A CA 1
ATOM 779 C C . PHE A 1 95 ? 19.658 11.159 -37.833 1.00 84.19 95 PHE A C 1
ATOM 781 O O . PHE A 1 95 ? 20.091 10.026 -38.079 1.00 84.19 95 PHE A O 1
ATOM 788 N N . TYR A 1 96 ? 18.530 11.592 -38.409 1.00 84.56 96 TYR A N 1
ATOM 789 C CA . TYR A 1 96 ? 17.803 10.766 -39.379 1.00 84.56 96 TYR A CA 1
ATOM 790 C C . TYR A 1 96 ? 18.551 10.619 -40.707 1.00 84.56 96 TYR A C 1
ATOM 792 O O . TYR A 1 96 ? 18.482 9.565 -41.334 1.00 84.56 96 TYR A O 1
ATOM 800 N N . SER A 1 97 ? 19.290 11.642 -41.129 1.00 84.69 97 SER A N 1
ATOM 801 C CA . SER A 1 97 ? 20.098 11.575 -42.348 1.00 84.69 97 SER A CA 1
ATOM 802 C C . SER A 1 97 ? 21.259 10.592 -42.185 1.00 84.69 97 SER A C 1
ATOM 804 O O . SER A 1 97 ? 21.475 9.748 -43.053 1.00 84.69 97 SER A O 1
ATOM 806 N N . GLU A 1 98 ? 21.959 10.632 -41.051 1.00 81.25 98 GLU A N 1
ATOM 807 C CA . GLU A 1 98 ? 23.043 9.697 -40.738 1.00 81.25 98 GLU A CA 1
ATOM 808 C C . GLU A 1 98 ? 22.544 8.260 -40.577 1.00 81.25 98 GLU A C 1
ATOM 810 O O . GLU A 1 98 ? 23.147 7.335 -41.124 1.00 81.25 98 GLU A O 1
ATOM 815 N N . SER A 1 99 ? 21.420 8.050 -39.884 1.00 77.62 99 SER A N 1
ATOM 816 C CA . SER A 1 99 ? 20.837 6.709 -39.739 1.00 77.62 99 SER A CA 1
ATOM 817 C C . SER A 1 99 ? 20.374 6.117 -41.074 1.00 77.62 99 SER A C 1
ATOM 819 O O . SER A 1 99 ? 20.572 4.922 -41.301 1.00 77.62 99 SER A O 1
ATOM 821 N N . LEU A 1 100 ? 19.833 6.926 -41.993 1.00 76.19 100 LEU A N 1
ATOM 822 C CA . LEU A 1 100 ? 19.498 6.490 -43.354 1.00 76.19 100 LEU A CA 1
ATOM 823 C C . LEU A 1 100 ? 20.745 6.080 -44.147 1.00 76.19 100 LEU A C 1
ATOM 825 O O . LEU A 1 100 ? 20.746 5.012 -44.759 1.00 76.19 100 LEU A O 1
ATOM 829 N N . VAL A 1 101 ? 21.817 6.876 -44.089 1.00 76.56 101 VAL A N 1
ATOM 830 C CA . VAL A 1 101 ? 23.097 6.561 -44.748 1.00 76.56 101 VAL A CA 1
ATOM 831 C C . VAL A 1 101 ? 23.714 5.281 -44.175 1.00 76.56 101 VAL A C 1
ATOM 833 O O . VAL A 1 101 ? 24.141 4.406 -44.927 1.00 76.56 101 VAL A O 1
ATOM 836 N N . LEU A 1 102 ? 23.729 5.125 -42.851 1.00 68.44 102 LEU A N 1
ATOM 837 C CA . LEU A 1 102 ? 24.224 3.916 -42.186 1.00 68.44 102 LEU A CA 1
ATOM 838 C C . LEU A 1 102 ? 23.401 2.680 -42.564 1.00 68.44 102 LEU A C 1
ATOM 840 O O . LEU A 1 102 ? 23.971 1.612 -42.794 1.00 68.44 102 LEU A O 1
ATOM 844 N N . ASN A 1 103 ? 22.081 2.824 -42.679 1.00 67.81 103 ASN A N 1
ATOM 845 C CA . ASN A 1 103 ? 21.193 1.752 -43.113 1.00 67.81 103 ASN A CA 1
ATOM 846 C C . ASN A 1 103 ? 21.443 1.354 -44.579 1.00 67.81 103 ASN A C 1
ATOM 848 O O . ASN A 1 103 ? 21.481 0.164 -44.888 1.00 67.81 103 ASN A O 1
ATOM 852 N N . GLU A 1 104 ? 21.676 2.315 -45.475 1.00 67.00 104 GLU A N 1
ATOM 853 C CA . GLU A 1 104 ? 22.043 2.032 -46.870 1.00 67.00 104 GLU A CA 1
ATOM 854 C C . GLU A 1 104 ? 23.397 1.319 -46.988 1.00 67.00 104 GLU A C 1
ATOM 856 O O . GLU A 1 104 ? 23.530 0.392 -47.784 1.00 67.00 104 GLU A O 1
ATOM 861 N N . ILE A 1 105 ? 24.388 1.678 -46.168 1.00 64.75 105 ILE A N 1
ATOM 862 C CA . ILE A 1 105 ? 25.701 1.010 -46.162 1.00 64.75 105 ILE A CA 1
ATOM 863 C C . ILE A 1 105 ? 25.595 -0.431 -45.632 1.00 64.75 105 ILE A C 1
ATOM 865 O O . ILE A 1 105 ? 26.273 -1.319 -46.146 1.00 64.75 105 ILE A O 1
ATOM 869 N N . TYR A 1 106 ? 24.747 -0.683 -44.630 1.00 56.94 106 TYR A N 1
ATOM 870 C CA . TYR A 1 106 ? 24.579 -2.015 -44.032 1.00 56.94 106 TYR A CA 1
ATOM 871 C C . TYR A 1 106 ? 23.686 -2.967 -44.844 1.00 56.94 106 TYR A C 1
ATOM 873 O O . TYR A 1 106 ? 23.912 -4.175 -44.798 1.00 56.94 106 TYR A O 1
ATOM 881 N N . PHE A 1 107 ? 22.690 -2.459 -45.579 1.00 56.03 107 PHE A N 1
ATOM 882 C CA . PHE A 1 107 ? 21.763 -3.274 -46.385 1.00 56.03 107 PHE A CA 1
ATOM 883 C C . PHE A 1 107 ? 22.010 -3.209 -47.901 1.00 56.03 107 PHE A C 1
ATOM 885 O O . PHE A 1 107 ? 21.353 -3.921 -48.658 1.00 56.03 107 PHE A O 1
ATOM 892 N N . GLY A 1 108 ? 22.938 -2.368 -48.360 1.00 56.09 108 GLY A N 1
ATOM 893 C CA . GLY A 1 108 ? 23.297 -2.196 -49.771 1.00 56.09 108 GLY A CA 1
ATOM 894 C C . GLY A 1 108 ? 24.346 -3.176 -50.310 1.00 56.09 108 GLY A C 1
ATOM 895 O O . GLY A 1 108 ? 24.869 -2.932 -51.398 1.00 56.09 108 GLY A O 1
ATOM 896 N N . HIS A 1 109 ? 24.664 -4.254 -49.579 1.00 45.62 109 HIS A N 1
ATOM 897 C CA . HIS A 1 109 ? 25.622 -5.290 -49.983 1.00 45.62 109 HIS A CA 1
ATOM 898 C C . HIS A 1 109 ? 25.004 -6.688 -50.049 1.00 45.62 109 HIS A C 1
ATOM 900 O O . HIS A 1 109 ? 24.261 -7.060 -49.114 1.00 45.62 109 HIS A O 1
#

pLDDT: mean 72.91, std 12.58, range [41.0, 92.75]

Secondary structure (DSSP, 8-state):
---GGGSS---PPTTHHHHHHHHHHHHHS-------------HHHHHHHHHHHHHHHHHHS-------------SHHHHHHHHT----HHHHHHHHHHHHHHHHHHH--

Sequence (109 aa):
MNQHYKKLGLKIPKDYFIKSREKILDKINIKKKKPSKKNNYSYYFLAMAALFIGAVILYDFPFINENLIEIDSNSPIISTLISGEEITDEYIIEFYSESLVLNEIYFGH

Foldseek 3Di:
DDPVVPPPPDDDDPCNVVVVVVVVVVVVPPPPPPPDPPPPDDPVVVVVVVVVVVVVCVVPDPPPPPPVVPPPCLALVNVCVVVVDDDDPVSRVVSVVVVVVVVCVVPVD